Protein AF-A0A9D5VZJ4-F1 (afdb_monomer_lite)

Structure (mmCIF, N/CA/C/O backbone):
data_AF-A0A9D5VZJ4-F1
#
_entry.id   AF-A0A9D5VZJ4-F1
#
loop_
_atom_site.group_PDB
_atom_site.id
_atom_site.type_symbol
_atom_site.label_atom_id
_atom_site.label_alt_id
_atom_site.label_comp_id
_atom_site.label_asym_id
_atom_site.label_entity_id
_atom_site.label_seq_id
_atom_site.pdbx_PDB_ins_code
_atom_site.Cartn_x
_atom_site.Cartn_y
_atom_site.Cartn_z
_atom_site.occupancy
_atom_site.B_iso_or_equiv
_atom_site.auth_seq_id
_atom_site.auth_comp_id
_atom_site.auth_asym_id
_atom_site.auth_atom_id
_atom_site.pdbx_PDB_model_num
ATOM 1 N N . MET A 1 1 ? -9.330 -2.796 -37.456 1.00 48.16 1 MET A N 1
ATOM 2 C CA . MET A 1 1 ? -10.094 -2.824 -36.190 1.00 48.16 1 MET A CA 1
ATOM 3 C C . MET A 1 1 ? -9.423 -3.782 -35.187 1.00 48.16 1 MET A C 1
ATOM 5 O O . MET A 1 1 ? -10.052 -4.701 -34.697 1.00 48.16 1 MET A O 1
ATOM 9 N N . ILE A 1 2 ? -8.113 -3.608 -34.932 1.00 49.28 2 ILE A N 1
ATOM 10 C CA . ILE A 1 2 ? -7.290 -4.455 -34.024 1.00 49.28 2 ILE A CA 1
ATOM 11 C C . ILE A 1 2 ? -6.499 -3.573 -33.025 1.00 49.28 2 ILE A C 1
ATOM 13 O O . ILE A 1 2 ? -5.773 -4.063 -32.174 1.00 49.28 2 ILE A O 1
ATOM 17 N N . LYS A 1 3 ? -6.647 -2.241 -33.085 1.00 40.44 3 LYS A N 1
ATOM 18 C CA . LYS A 1 3 ? -5.922 -1.314 -32.198 1.00 40.44 3 LYS A CA 1
ATOM 19 C C . LYS A 1 3 ? -6.629 -1.068 -30.856 1.00 40.44 3 LYS A C 1
ATOM 21 O O . LYS A 1 3 ? -5.976 -0.628 -29.919 1.00 40.44 3 LYS A O 1
ATOM 26 N N . ASP A 1 4 ? -7.908 -1.429 -30.733 1.00 46.97 4 ASP A N 1
ATOM 27 C CA . ASP A 1 4 ? -8.702 -1.183 -29.517 1.00 46.97 4 ASP A CA 1
ATOM 28 C C . ASP A 1 4 ? -8.776 -2.382 -28.555 1.00 46.97 4 ASP A C 1
A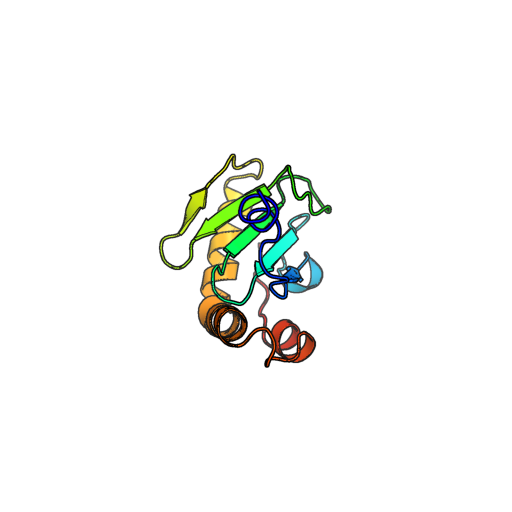TOM 30 O O . ASP A 1 4 ? -9.157 -2.219 -27.399 1.00 46.97 4 ASP A O 1
ATOM 34 N N . LEU A 1 5 ? -8.343 -3.574 -28.982 1.00 41.19 5 LEU A N 1
ATOM 35 C CA . LEU A 1 5 ? -8.309 -4.783 -28.141 1.00 41.19 5 LEU A CA 1
ATOM 36 C C . LEU A 1 5 ? -7.054 -4.885 -27.256 1.00 41.19 5 L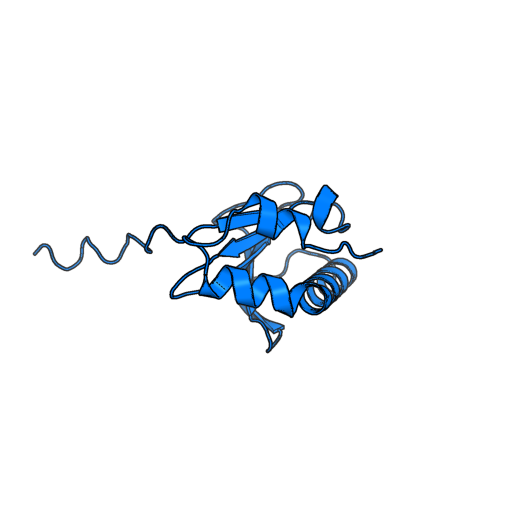EU A C 1
ATOM 38 O O . LEU A 1 5 ? -7.032 -5.671 -26.316 1.00 41.19 5 LEU A O 1
ATOM 42 N N . LEU A 1 6 ? -6.028 -4.067 -27.512 1.00 39.97 6 LEU A N 1
ATOM 43 C CA . LEU A 1 6 ? -4.781 -4.064 -26.735 1.00 39.97 6 LEU A CA 1
ATOM 44 C C . LEU A 1 6 ? -4.779 -3.060 -25.571 1.00 39.97 6 LEU A C 1
ATOM 46 O O . LEU A 1 6 ? -3.848 -3.061 -24.776 1.00 39.97 6 LEU A O 1
ATOM 50 N N . LYS A 1 7 ? -5.830 -2.243 -25.406 1.00 40.47 7 LYS A N 1
ATOM 51 C CA . LYS A 1 7 ? -5.951 -1.297 -24.277 1.00 40.47 7 LYS A CA 1
ATOM 52 C C . LYS A 1 7 ? -6.294 -1.949 -22.929 1.00 40.47 7 LYS A C 1
ATOM 54 O O . LYS A 1 7 ? -6.326 -1.246 -21.927 1.00 40.47 7 LYS A O 1
ATOM 59 N N . GLN A 1 8 ? -6.576 -3.254 -22.894 1.00 40.28 8 GLN A N 1
ATOM 60 C CA . GLN A 1 8 ? -6.994 -3.963 -21.672 1.00 40.28 8 GLN A CA 1
ATOM 61 C C . GLN A 1 8 ? -5.920 -4.865 -21.058 1.00 40.28 8 GLN A C 1
ATOM 63 O O . GLN A 1 8 ? -6.122 -5.391 -19.966 1.00 40.28 8 GLN A O 1
ATOM 68 N N . PHE A 1 9 ? -4.770 -5.018 -21.711 1.00 41.97 9 PHE A N 1
ATOM 69 C CA . PHE A 1 9 ? -3.606 -5.592 -21.058 1.00 41.97 9 PHE A CA 1
ATOM 70 C C . PHE A 1 9 ? -2.824 -4.433 -20.447 1.00 41.97 9 PHE A C 1
ATOM 72 O O . PHE A 1 9 ? -1.948 -3.863 -21.094 1.00 41.97 9 PHE A O 1
ATOM 79 N N . GLU A 1 10 ? -3.162 -4.056 -19.203 1.00 47.62 10 GLU A N 1
ATOM 80 C CA . GLU A 1 10 ? -2.143 -3.414 -18.365 1.00 47.62 10 GLU A CA 1
ATOM 81 C C . GLU A 1 10 ? -0.905 -4.328 -18.449 1.00 47.62 10 GLU A C 1
ATOM 83 O O . GLU A 1 10 ? -1.070 -5.552 -18.335 1.00 47.62 10 GLU A O 1
ATOM 88 N N . PRO A 1 11 ? 0.297 -3.793 -18.733 1.00 47.56 11 PRO A N 1
ATOM 89 C CA . PRO A 1 11 ? 1.504 -4.608 -18.767 1.00 47.56 11 PRO A CA 1
ATOM 90 C C . PRO A 1 11 ? 1.554 -5.464 -17.499 1.00 47.56 11 PRO A C 1
ATOM 92 O O . PRO A 1 11 ? 1.098 -5.018 -16.442 1.00 47.56 11 PRO A O 1
ATOM 95 N N . LEU A 1 12 ? 2.029 -6.711 -17.624 1.00 51.25 12 LEU A N 1
ATOM 96 C CA . LEU A 1 12 ? 2.269 -7.632 -16.506 1.00 51.25 12 LEU A CA 1
ATOM 97 C C . LEU A 1 12 ? 3.330 -7.012 -15.586 1.00 51.25 12 LEU A C 1
ATOM 99 O O . LEU A 1 12 ? 4.496 -7.380 -15.603 1.00 51.25 12 LEU A O 1
ATOM 103 N N . ASN A 1 13 ? 2.911 -6.011 -14.828 1.00 61.06 13 ASN A N 1
ATOM 104 C CA . ASN A 1 13 ? 3.697 -5.316 -13.842 1.00 61.06 13 ASN A CA 1
ATOM 105 C C . ASN A 1 13 ? 3.853 -6.273 -12.672 1.00 61.06 13 ASN A C 1
ATOM 107 O O . ASN A 1 13 ? 2.858 -6.772 -12.131 1.00 61.06 13 ASN A O 1
ATOM 111 N N . GLU A 1 14 ? 5.095 -6.541 -12.289 1.00 72.81 14 GLU A N 1
ATOM 112 C CA . GLU A 1 14 ? 5.361 -7.366 -11.124 1.00 72.81 14 GLU A CA 1
ATOM 113 C C . GLU A 1 14 ? 4.702 -6.759 -9.888 1.00 72.81 14 GLU A C 1
ATOM 115 O O . GLU A 1 14 ? 4.760 -5.550 -9.634 1.00 72.81 14 GLU A O 1
ATOM 120 N N . MET A 1 15 ? 4.031 -7.614 -9.121 1.00 83.94 15 MET A N 1
ATOM 121 C CA . MET A 1 15 ? 3.219 -7.205 -7.987 1.00 83.94 15 MET A CA 1
ATOM 122 C C . MET A 1 15 ? 3.583 -8.030 -6.762 1.00 83.94 15 MET A C 1
ATOM 124 O O . MET A 1 15 ? 3.336 -9.234 -6.714 1.00 83.94 15 MET A O 1
ATOM 128 N N . ALA A 1 16 ? 4.081 -7.357 -5.731 1.00 88.75 16 ALA A N 1
ATOM 129 C CA . ALA A 1 16 ? 4.322 -7.970 -4.437 1.00 88.75 16 ALA A CA 1
ATOM 130 C C . ALA A 1 16 ? 3.069 -7.841 -3.566 1.00 88.75 16 ALA A C 1
ATOM 132 O O . ALA A 1 16 ? 2.579 -6.733 -3.347 1.00 88.75 16 ALA A O 1
ATOM 133 N N . THR A 1 17 ? 2.544 -8.968 -3.073 1.00 90.69 17 THR A N 1
ATOM 134 C CA . THR A 1 17 ? 1.418 -9.007 -2.123 1.00 90.69 17 THR A CA 1
ATOM 135 C C . THR A 1 17 ? 1.940 -9.231 -0.710 1.00 90.69 17 THR A C 1
ATOM 137 O O . THR A 1 17 ? 2.501 -10.280 -0.404 1.00 90.69 17 THR A O 1
ATOM 140 N N . ILE A 1 18 ? 1.713 -8.261 0.169 1.00 92.38 18 ILE A N 1
ATOM 141 C CA . ILE A 1 18 ? 2.331 -8.174 1.490 1.00 92.38 18 ILE A CA 1
ATOM 142 C C . ILE A 1 18 ? 1.226 -8.245 2.546 1.00 92.38 18 ILE A C 1
ATOM 144 O O . ILE A 1 18 ? 0.250 -7.498 2.495 1.00 92.38 18 ILE A O 1
ATOM 148 N N . GLY A 1 19 ? 1.352 -9.180 3.487 1.00 91.69 19 GLY A N 1
ATOM 149 C CA . GLY A 1 19 ? 0.373 -9.394 4.558 1.00 91.69 19 GLY A CA 1
ATOM 150 C C . GLY A 1 19 ? 0.914 -9.072 5.949 1.00 91.69 19 GLY A C 1
ATOM 151 O O . GLY A 1 19 ? 2.077 -8.702 6.109 1.00 91.69 19 GLY A O 1
ATOM 152 N N . GLU A 1 20 ? 0.077 -9.306 6.962 1.00 92.12 20 GLU A N 1
ATOM 153 C CA . GLU A 1 20 ? 0.341 -9.028 8.383 1.00 92.12 20 GLU A CA 1
ATOM 154 C C . GLU A 1 20 ? 1.722 -9.489 8.867 1.00 92.12 20 GLU A C 1
ATOM 156 O O . GLU A 1 20 ? 2.401 -8.754 9.581 1.00 92.12 20 GLU A O 1
ATOM 161 N N . LYS A 1 21 ? 2.188 -10.674 8.443 1.00 91.50 21 LYS A N 1
ATOM 162 C CA . LYS A 1 21 ? 3.500 -11.198 8.857 1.00 91.50 21 LYS A CA 1
ATOM 163 C C . LYS A 1 21 ? 4.643 -10.241 8.515 1.00 91.50 21 LYS A C 1
ATOM 165 O O . LYS A 1 21 ? 5.629 -10.247 9.240 1.00 91.50 21 LYS A O 1
ATOM 170 N N . ILE A 1 22 ? 4.535 -9.448 7.453 1.00 93.88 22 ILE A N 1
ATOM 171 C CA . ILE A 1 22 ? 5.564 -8.493 7.017 1.00 93.88 22 ILE A CA 1
ATOM 172 C C . ILE A 1 22 ? 5.171 -7.059 7.381 1.00 93.88 22 ILE A C 1
ATOM 174 O O . ILE A 1 22 ? 6.026 -6.277 7.776 1.00 93.88 22 ILE A O 1
ATOM 178 N N . THR A 1 23 ? 3.890 -6.693 7.311 1.00 93.88 23 THR A N 1
ATOM 179 C CA . THR A 1 23 ? 3.474 -5.317 7.624 1.00 93.88 23 THR A CA 1
ATOM 180 C C . THR A 1 23 ? 3.422 -5.036 9.126 1.00 93.88 23 THR A C 1
ATOM 182 O O . THR A 1 23 ? 3.722 -3.924 9.556 1.00 93.88 23 THR A O 1
ATOM 185 N N . GLY A 1 24 ? 3.054 -6.035 9.933 1.00 93.56 24 GLY A N 1
ATOM 186 C CA . GLY A 1 24 ? 2.651 -5.864 11.331 1.00 93.56 24 GLY A CA 1
ATOM 187 C C . GLY A 1 24 ? 1.227 -5.319 11.505 1.00 93.56 24 GLY A C 1
ATOM 188 O O . GLY A 1 24 ? 0.806 -5.069 12.629 1.00 93.56 24 GLY A O 1
ATOM 189 N N . ILE A 1 25 ? 0.469 -5.137 10.415 1.00 93.12 25 ILE A N 1
ATOM 190 C CA . ILE A 1 25 ? -0.888 -4.574 10.438 1.00 93.12 25 ILE A CA 1
ATOM 191 C C . ILE A 1 25 ? -1.897 -5.710 10.287 1.00 93.12 25 ILE A C 1
ATOM 193 O O . ILE A 1 25 ? -1.959 -6.361 9.240 1.00 93.12 25 ILE A O 1
ATOM 197 N N . LYS A 1 26 ? -2.694 -5.941 11.333 1.00 91.00 26 LYS A N 1
ATOM 198 C CA . LYS A 1 26 ? -3.653 -7.048 11.366 1.00 91.00 26 LYS A CA 1
ATOM 199 C C . LYS A 1 26 ? -4.684 -6.952 10.257 1.00 91.00 26 LYS A C 1
ATOM 201 O O . LYS A 1 26 ? -5.249 -5.889 10.027 1.00 91.00 26 LYS A O 1
ATOM 206 N N . ASN A 1 27 ? -4.952 -8.084 9.613 1.00 88.81 27 ASN A N 1
ATOM 207 C CA . ASN A 1 27 ? -5.977 -8.245 8.580 1.00 88.81 27 ASN A CA 1
ATOM 208 C C . ASN A 1 27 ? -5.844 -7.354 7.324 1.00 88.81 27 ASN A C 1
ATOM 210 O O . ASN A 1 27 ? -6.729 -7.396 6.467 1.00 88.81 27 ASN A O 1
ATOM 214 N N . ILE A 1 28 ? -4.754 -6.598 7.162 1.00 90.62 28 ILE A N 1
ATOM 215 C CA . ILE A 1 28 ? -4.517 -5.739 5.995 1.00 90.62 28 ILE A CA 1
ATOM 216 C C . ILE A 1 28 ? -3.569 -6.427 5.007 1.00 90.62 28 ILE A C 1
ATOM 218 O O . ILE A 1 28 ? -2.517 -6.950 5.382 1.00 90.62 28 ILE A O 1
ATOM 222 N N . LYS A 1 29 ? -3.935 -6.389 3.720 1.00 92.38 29 LYS A N 1
ATOM 223 C CA . LYS A 1 29 ? -3.053 -6.747 2.601 1.00 92.38 29 LYS A CA 1
ATOM 224 C C . LYS A 1 29 ? -2.691 -5.504 1.798 1.00 92.38 29 LYS A C 1
ATOM 226 O O . LYS A 1 29 ? -3.575 -4.714 1.464 1.00 92.38 29 LYS A O 1
ATOM 231 N N . ILE A 1 30 ? -1.409 -5.373 1.472 1.00 93.19 30 ILE A N 1
ATOM 232 C CA . ILE A 1 30 ? -0.848 -4.286 0.670 1.00 93.19 30 ILE A CA 1
ATOM 233 C C . ILE A 1 30 ? -0.220 -4.892 -0.581 1.00 93.19 30 ILE A C 1
ATOM 235 O O . ILE A 1 30 ? 0.629 -5.775 -0.477 1.00 93.19 30 ILE A O 1
ATOM 239 N N . ASN A 1 31 ? -0.613 -4.399 -1.750 1.00 91.88 31 ASN A N 1
ATOM 240 C CA . ASN A 1 31 ? -0.014 -4.767 -3.023 1.00 91.88 31 ASN A CA 1
ATOM 241 C C . ASN A 1 31 ? 0.793 -3.604 -3.575 1.00 91.88 31 ASN A C 1
ATOM 243 O O . ASN A 1 31 ? 0.284 -2.488 -3.663 1.00 91.88 31 ASN A O 1
ATOM 247 N N . ILE A 1 32 ? 2.024 -3.881 -3.985 1.00 90.81 32 ILE A N 1
ATOM 248 C CA . ILE A 1 32 ? 2.921 -2.885 -4.567 1.00 90.81 32 ILE A CA 1
ATOM 249 C C . ILE A 1 32 ? 3.239 -3.327 -5.986 1.00 90.81 32 ILE A C 1
ATOM 251 O O . ILE A 1 32 ? 3.747 -4.429 -6.181 1.00 90.81 32 ILE A O 1
ATOM 255 N N . THR A 1 33 ? 2.891 -2.494 -6.966 1.00 88.62 33 THR A N 1
ATOM 256 C CA . THR A 1 33 ? 3.207 -2.742 -8.379 1.00 88.62 33 THR A CA 1
ATOM 257 C C . THR A 1 33 ? 4.479 -2.013 -8.776 1.00 88.62 33 THR A C 1
ATOM 259 O O . THR A 1 33 ? 4.674 -0.864 -8.379 1.00 88.62 33 THR A O 1
ATOM 262 N N . ALA A 1 34 ? 5.312 -2.667 -9.577 1.00 85.94 34 ALA A N 1
ATOM 263 C CA . ALA A 1 34 ? 6.475 -2.064 -10.214 1.00 85.94 34 ALA A CA 1
ATOM 264 C C . ALA A 1 34 ? 6.216 -1.701 -11.683 1.00 85.94 34 ALA A C 1
ATOM 266 O O . ALA A 1 34 ? 5.228 -2.145 -12.265 1.00 85.94 34 ALA A O 1
ATOM 267 N N . GLY A 1 35 ? 7.096 -0.890 -12.272 1.00 82.56 35 GLY A N 1
ATOM 268 C CA . GLY A 1 35 ? 7.032 -0.488 -13.680 1.00 82.56 35 GLY A CA 1
ATOM 269 C C . GLY A 1 35 ? 6.423 0.899 -13.892 1.00 82.56 35 GLY A C 1
ATOM 270 O O . GLY A 1 35 ? 6.468 1.752 -13.009 1.00 82.56 35 GLY A O 1
ATOM 271 N N . ASP A 1 36 ? 5.845 1.121 -15.074 1.00 71.00 36 ASP A N 1
ATOM 272 C CA . ASP A 1 36 ? 5.460 2.457 -15.568 1.00 71.00 36 ASP A CA 1
ATOM 273 C C . ASP A 1 36 ? 4.327 3.126 -14.775 1.00 71.00 36 ASP A C 1
ATOM 275 O O . ASP A 1 36 ? 4.173 4.351 -14.776 1.00 71.00 36 ASP A O 1
ATOM 279 N N . HIS A 1 37 ? 3.526 2.326 -14.071 1.00 75.56 37 HIS A N 1
ATOM 280 C CA . HIS A 1 37 ? 2.394 2.792 -13.274 1.00 75.56 37 HIS A CA 1
ATOM 281 C C . HIS A 1 37 ? 2.453 2.191 -11.865 1.00 75.56 37 HIS A C 1
ATOM 283 O O . HIS A 1 37 ? 1.653 1.310 -11.520 1.00 75.56 37 HIS A O 1
ATOM 289 N N . PRO A 1 38 ? 3.420 2.635 -11.044 1.00 81.25 38 PRO A N 1
ATOM 290 C CA . PRO A 1 38 ? 3.600 2.101 -9.710 1.00 81.25 38 PRO A CA 1
ATOM 291 C C . PRO A 1 38 ? 2.445 2.550 -8.812 1.00 81.25 38 PRO A C 1
ATOM 293 O O . PRO A 1 38 ? 2.084 3.724 -8.758 1.00 81.25 38 PRO A O 1
ATOM 296 N N . ARG A 1 39 ? 1.839 1.597 -8.108 1.00 86.94 39 ARG A N 1
ATOM 297 C CA . ARG A 1 39 ? 0.661 1.801 -7.258 1.00 86.94 39 ARG A CA 1
ATOM 298 C C . ARG A 1 39 ? 0.844 1.034 -5.955 1.00 86.94 39 ARG A C 1
ATOM 300 O O . ARG A 1 39 ? 1.416 -0.057 -5.948 1.00 86.94 39 ARG A O 1
ATOM 307 N N . ILE A 1 40 ? 0.320 1.590 -4.865 1.00 91.94 40 ILE A N 1
ATOM 308 C CA . ILE A 1 40 ? 0.179 0.895 -3.583 1.00 91.94 40 ILE A CA 1
ATOM 309 C C . ILE A 1 40 ? -1.317 0.679 -3.365 1.00 91.94 40 ILE A C 1
AT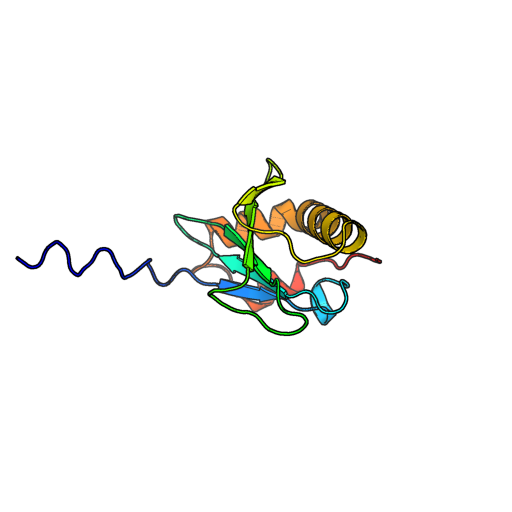OM 311 O O . ILE A 1 40 ? -2.062 1.633 -3.153 1.00 91.94 40 ILE A O 1
ATOM 315 N N . LYS A 1 41 ? -1.771 -0.571 -3.477 1.00 92.56 41 LYS A N 1
ATOM 316 C CA . LYS A 1 41 ? -3.178 -0.968 -3.327 1.00 92.56 41 LYS A CA 1
ATOM 317 C C . LYS A 1 41 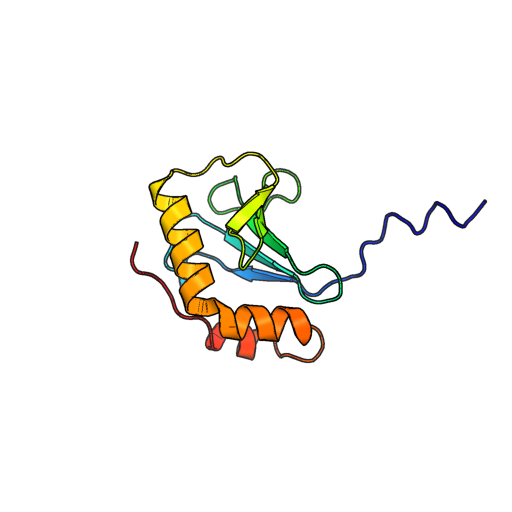? -3.400 -1.605 -1.965 1.00 92.56 41 LYS A C 1
ATOM 319 O O . LYS A 1 41 ? -2.668 -2.513 -1.583 1.00 92.56 41 LYS A O 1
ATOM 324 N N . ILE A 1 42 ? -4.424 -1.155 -1.257 1.00 92.00 42 ILE A N 1
ATOM 325 C CA . ILE A 1 42 ? -4.770 -1.616 0.083 1.00 92.00 42 ILE A CA 1
ATOM 326 C C . ILE A 1 42 ? -6.110 -2.326 -0.024 1.00 92.00 42 ILE A C 1
ATOM 328 O O . ILE A 1 42 ? -7.070 -1.773 -0.566 1.00 92.00 42 ILE A O 1
ATOM 332 N N . SER A 1 43 ? -6.179 -3.565 0.459 1.00 88.12 43 SER A N 1
ATOM 333 C CA . SER A 1 43 ? -7.436 -4.304 0.402 1.00 88.12 43 SER A CA 1
ATOM 334 C C . SER A 1 43 ? -8.477 -3.729 1.358 1.00 88.12 43 SER A C 1
ATOM 336 O O . SER A 1 43 ? -8.188 -3.478 2.527 1.00 88.12 43 SER A O 1
ATOM 338 N N . ASN A 1 44 ? -9.706 -3.606 0.860 1.00 78.75 44 ASN A N 1
ATOM 339 C CA . ASN A 1 44 ? -10.885 -3.286 1.658 1.00 78.75 44 ASN A CA 1
ATOM 340 C C . ASN A 1 44 ? -11.532 -4.526 2.292 1.00 78.75 44 ASN A C 1
ATOM 342 O O . ASN A 1 44 ? -12.429 -4.390 3.121 1.00 78.75 44 ASN A O 1
ATOM 346 N N . ILE A 1 45 ? -11.117 -5.730 1.886 1.00 79.50 45 ILE A N 1
ATOM 347 C CA . ILE A 1 45 ? -11.582 -6.991 2.464 1.00 79.50 45 ILE A CA 1
ATOM 348 C C . ILE A 1 45 ? -10.484 -7.538 3.367 1.00 79.50 45 ILE A C 1
ATOM 350 O O . ILE A 1 45 ? -9.358 -7.793 2.934 1.00 79.50 45 ILE A O 1
ATOM 354 N N . TYR A 1 46 ? -10.832 -7.761 4.629 1.00 75.19 46 TYR A N 1
ATOM 355 C CA . TYR A 1 46 ? -9.914 -8.317 5.610 1.00 75.19 46 TYR A CA 1
ATOM 356 C C . TYR A 1 46 ? -9.344 -9.674 5.160 1.00 75.19 46 TYR A C 1
ATOM 358 O O . TYR A 1 46 ? -10.062 -10.541 4.659 1.00 75.19 46 TYR A O 1
ATOM 366 N N . ASN A 1 47 ? -8.029 -9.850 5.325 1.00 71.88 47 ASN A N 1
ATOM 367 C CA . ASN A 1 47 ? -7.251 -11.049 4.966 1.00 71.88 47 ASN A CA 1
ATOM 368 C C . ASN A 1 47 ? -7.241 -11.468 3.485 1.00 71.88 47 ASN A C 1
ATOM 370 O O . ASN A 1 47 ? -6.526 -12.408 3.127 1.00 71.88 47 ASN A O 1
ATOM 374 N N . THR A 1 48 ? -7.941 -10.760 2.600 1.00 73.50 48 THR A N 1
ATOM 375 C CA . THR A 1 48 ? -8.099 -11.160 1.195 1.00 73.50 48 THR A CA 1
ATOM 376 C C . THR A 1 48 ? -7.785 -9.990 0.290 1.00 73.50 48 THR A C 1
ATOM 378 O O . THR A 1 48 ? -8.319 -8.914 0.499 1.00 73.50 48 THR A O 1
ATOM 381 N N . PHE A 1 49 ? -6.954 -10.171 -0.738 1.00 70.69 49 PHE A N 1
ATOM 382 C CA . PHE A 1 49 ? -6.839 -9.156 -1.786 1.00 70.69 49 PHE A CA 1
ATOM 383 C C . PHE A 1 49 ? -7.971 -9.339 -2.798 1.00 70.69 49 PHE A C 1
ATOM 385 O O . PHE A 1 49 ? -8.115 -10.416 -3.374 1.00 70.69 49 PHE A O 1
ATOM 392 N N . SER A 1 50 ? -8.742 -8.281 -3.038 1.00 72.19 50 SER A N 1
ATOM 393 C CA . SER A 1 50 ? -9.755 -8.235 -4.089 1.00 72.19 50 SER A CA 1
ATOM 394 C C . SER A 1 50 ? -9.353 -7.199 -5.130 1.00 72.19 50 SER A C 1
ATOM 396 O O . SER A 1 50 ? -9.078 -6.047 -4.796 1.00 72.19 50 SER A O 1
ATOM 398 N N . LYS A 1 51 ? -9.338 -7.592 -6.411 1.00 67.56 51 LYS A N 1
ATOM 399 C CA . LYS A 1 51 ? -9.075 -6.658 -7.521 1.00 67.56 51 LYS A CA 1
ATOM 400 C C . LYS A 1 51 ? -10.149 -5.568 -7.629 1.00 67.56 51 LYS A C 1
ATOM 402 O O . LYS A 1 51 ? -9.843 -4.496 -8.138 1.00 67.56 51 LYS A O 1
ATOM 407 N N . ILE A 1 52 ? -11.358 -5.847 -7.140 1.00 73.62 52 ILE A N 1
ATOM 408 C CA . ILE A 1 52 ? -12.530 -4.964 -7.212 1.00 73.62 52 ILE A CA 1
ATOM 409 C C . ILE A 1 52 ? -12.791 -4.201 -5.903 1.00 73.62 52 ILE A C 1
ATOM 411 O O . ILE A 1 52 ? -13.399 -3.139 -5.936 1.00 73.62 52 ILE A O 1
ATOM 415 N N . ASP A 1 53 ? -12.282 -4.693 -4.769 1.00 75.75 53 ASP A N 1
ATOM 416 C CA . ASP A 1 53 ? -12.460 -4.075 -3.450 1.00 75.75 53 ASP A CA 1
ATOM 417 C C . ASP A 1 53 ? -11.108 -3.696 -2.839 1.00 75.75 53 ASP A C 1
ATOM 419 O O . ASP A 1 53 ? -10.604 -4.330 -1.908 1.00 75.75 53 ASP A O 1
ATOM 423 N N . ASN A 1 54 ? -10.516 -2.632 -3.370 1.00 86.75 54 ASN A N 1
ATOM 424 C CA . ASN A 1 54 ? -9.328 -1.984 -2.822 1.00 86.75 54 ASN A CA 1
ATOM 425 C C . ASN A 1 54 ? -9.437 -0.462 -2.972 1.00 86.75 54 ASN A C 1
ATOM 427 O O . ASN A 1 54 ? -10.301 0.039 -3.692 1.00 86.75 54 ASN A O 1
ATOM 431 N N . PHE A 1 55 ? -8.560 0.254 -2.280 1.00 90.75 55 PHE A N 1
ATOM 432 C CA . PHE A 1 55 ? -8.250 1.651 -2.571 1.00 90.75 55 PHE A CA 1
ATOM 433 C C . PHE A 1 55 ? -6.749 1.788 -2.819 1.00 90.75 55 PHE A C 1
ATOM 435 O O . PHE A 1 55 ? -5.955 0.923 -2.435 1.00 90.75 55 PHE A O 1
ATOM 442 N N . GLN A 1 56 ? -6.358 2.856 -3.497 1.00 91.88 56 GLN A N 1
ATOM 443 C CA . GLN A 1 56 ? -4.968 3.170 -3.793 1.00 91.88 56 GLN A CA 1
ATOM 444 C C . GLN A 1 56 ? -4.499 4.305 -2.899 1.00 91.88 56 GLN A C 1
ATOM 446 O O . GLN A 1 56 ? -5.239 5.256 -2.676 1.00 91.88 56 GLN A O 1
ATOM 451 N N . ILE A 1 57 ? -3.263 4.205 -2.419 1.00 92.31 57 ILE A N 1
ATOM 452 C CA . ILE A 1 57 ? -2.550 5.315 -1.791 1.00 92.31 57 ILE A CA 1
ATOM 453 C C . ILE A 1 57 ? -1.385 5.678 -2.706 1.00 92.31 57 ILE A C 1
ATOM 455 O O . ILE A 1 57 ? -0.545 4.832 -3.026 1.00 92.31 57 ILE A O 1
ATOM 459 N N . GLN A 1 58 ? -1.320 6.938 -3.120 1.00 86.75 58 GLN A N 1
ATOM 460 C CA . GLN A 1 58 ? -0.163 7.462 -3.834 1.00 86.75 58 GLN A CA 1
ATOM 461 C C . GLN A 1 58 ? 0.932 7.850 -2.842 1.00 86.75 58 GLN A C 1
ATOM 463 O O . GLN A 1 58 ? 0.667 8.450 -1.811 1.00 86.75 58 GLN A O 1
ATOM 468 N N . TYR A 1 59 ? 2.189 7.546 -3.147 1.00 82.12 59 TYR A N 1
ATOM 469 C CA . TYR A 1 59 ? 3.331 8.000 -2.353 1.00 82.12 59 TYR A CA 1
ATOM 470 C C . TYR A 1 59 ? 4.218 8.895 -3.234 1.00 82.12 59 TYR A C 1
ATOM 472 O O . TYR A 1 59 ? 4.535 8.487 -4.351 1.00 82.12 59 TYR A O 1
ATOM 480 N N . PRO A 1 60 ? 4.646 10.093 -2.781 1.00 82.50 60 PRO A N 1
ATOM 481 C CA . PRO A 1 60 ? 4.654 10.587 -1.398 1.00 82.50 60 PRO A CA 1
ATOM 482 C C . PRO A 1 60 ? 3.464 11.457 -0.962 1.00 82.50 60 PRO A C 1
ATOM 484 O O . PRO A 1 60 ? 3.487 11.952 0.160 1.00 82.50 60 PRO A O 1
ATOM 487 N N . THR A 1 61 ? 2.459 11.680 -1.812 1.00 86.25 61 THR A N 1
ATOM 488 C CA . THR A 1 61 ? 1.349 12.612 -1.525 1.00 86.25 61 THR A CA 1
ATOM 489 C C . THR A 1 61 ? 0.321 12.067 -0.532 1.00 86.25 61 THR A C 1
ATOM 491 O O . THR A 1 61 ? -0.400 12.846 0.080 1.00 86.25 61 THR A O 1
ATOM 494 N N . TYR A 1 62 ? 0.265 10.744 -0.356 1.00 86.50 62 TYR A N 1
ATOM 495 C CA . TYR A 1 62 ? -0.761 10.015 0.398 1.00 86.50 62 TYR A CA 1
ATOM 496 C C . TYR A 1 62 ? -2.192 10.275 -0.088 1.00 86.50 62 TYR A C 1
ATOM 498 O O . TYR A 1 62 ? -3.156 10.040 0.636 1.00 86.50 62 TYR A O 1
ATOM 506 N N . GLU A 1 63 ? -2.345 10.716 -1.339 1.00 89.31 63 GLU A N 1
ATOM 507 C CA . GLU A 1 63 ? -3.654 10.858 -1.966 1.00 89.31 63 GLU A CA 1
ATOM 508 C C . GLU A 1 63 ? -4.313 9.490 -2.121 1.00 89.31 63 GL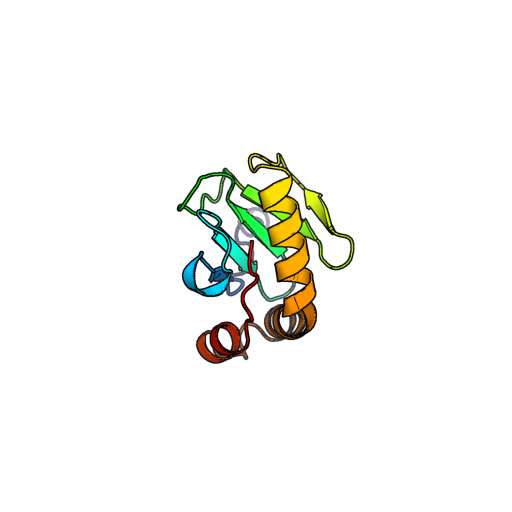U A C 1
ATOM 510 O O . GLU A 1 63 ? -3.684 8.521 -2.564 1.00 89.31 63 GLU A O 1
ATOM 515 N N . ILE A 1 64 ? -5.588 9.430 -1.742 1.00 91.00 64 ILE A N 1
ATOM 516 C CA . ILE A 1 64 ? -6.383 8.212 -1.777 1.00 91.00 64 ILE A CA 1
ATOM 517 C C . ILE A 1 64 ? -7.288 8.229 -3.002 1.00 91.00 64 ILE A C 1
ATOM 519 O O . ILE A 1 64 ? -8.080 9.152 -3.180 1.00 91.00 64 ILE A O 1
ATOM 523 N N . ASP A 1 65 ? -7.206 7.169 -3.800 1.00 90.31 65 ASP A N 1
ATOM 524 C CA . ASP A 1 65 ? -8.148 6.887 -4.881 1.00 90.31 65 ASP A CA 1
ATOM 525 C C . ASP A 1 65 ? -8.986 5.647 -4.534 1.00 90.31 65 ASP A C 1
ATOM 527 O O . ASP A 1 65 ? -8.456 4.567 -4.255 1.00 90.31 65 ASP A O 1
ATOM 531 N N . GLY A 1 66 ? -10.309 5.809 -4.525 1.00 87.38 66 GLY A N 1
ATOM 532 C CA . GLY A 1 66 ? -11.276 4.786 -4.129 1.00 87.38 66 GLY A CA 1
ATOM 533 C C . GLY A 1 66 ? -11.868 4.973 -2.727 1.00 87.38 66 GLY A C 1
ATOM 534 O O . GLY A 1 66 ? -11.630 5.956 -2.029 1.00 87.38 66 GLY A O 1
ATOM 535 N N . VAL A 1 67 ? -12.699 4.011 -2.318 1.00 86.00 67 VAL A N 1
ATOM 536 C CA . VAL A 1 67 ? -13.412 4.047 -1.031 1.00 86.00 67 VAL A CA 1
ATOM 537 C C . VAL A 1 67 ? -12.573 3.368 0.046 1.00 86.00 67 VAL A C 1
ATOM 539 O O . VAL A 1 67 ? -12.291 2.174 -0.058 1.00 86.00 67 VAL A O 1
ATOM 542 N N . VAL A 1 68 ? -12.231 4.101 1.105 1.00 87.75 68 VAL A N 1
ATOM 543 C CA . VAL A 1 68 ? -11.540 3.561 2.285 1.00 87.75 68 VAL A CA 1
ATOM 544 C C . VAL A 1 68 ? -12.542 2.812 3.159 1.00 87.75 68 VAL A C 1
ATOM 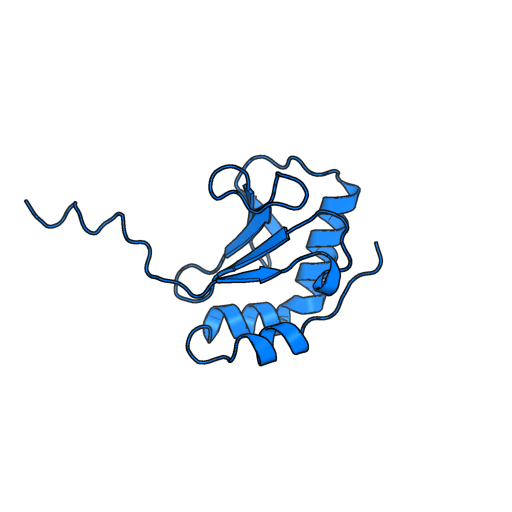546 O O . VAL A 1 68 ? -13.438 3.426 3.735 1.00 87.75 68 VAL A O 1
ATOM 549 N N . LYS A 1 69 ? -12.396 1.487 3.274 1.00 86.06 69 LYS A N 1
ATOM 550 C CA . LYS A 1 69 ? -13.250 0.644 4.137 1.00 86.06 69 LYS A CA 1
ATOM 551 C C . LYS A 1 69 ? -12.507 0.051 5.341 1.00 86.06 69 LYS A C 1
ATOM 553 O O . LYS A 1 69 ? -12.968 -0.919 5.931 1.00 86.06 69 LYS A O 1
ATOM 558 N N . ILE A 1 70 ? -11.370 0.639 5.707 1.00 89.31 70 ILE A N 1
ATOM 559 C CA . ILE A 1 70 ? -10.611 0.307 6.919 1.00 89.31 70 ILE A CA 1
ATOM 560 C C . ILE A 1 70 ? -10.779 1.420 7.957 1.00 89.31 70 ILE A C 1
ATOM 562 O O . ILE A 1 70 ? -11.128 2.554 7.624 1.00 89.31 70 ILE A O 1
ATOM 566 N N . SER A 1 71 ? -10.531 1.117 9.226 1.00 91.56 71 SER A N 1
ATOM 567 C CA . SER A 1 71 ? -10.582 2.115 10.293 1.00 91.56 71 SER A CA 1
ATOM 568 C C . SER A 1 71 ? -9.493 3.180 10.125 1.00 91.56 71 SER A C 1
ATOM 570 O O . SER A 1 71 ? -8.410 2.931 9.596 1.00 91.56 71 SER A O 1
ATOM 572 N N . ASN A 1 72 ? -9.731 4.372 10.678 1.00 92.50 72 ASN A N 1
ATOM 573 C CA . ASN A 1 72 ? -8.732 5.446 10.688 1.00 92.50 72 ASN A CA 1
ATOM 574 C C . ASN A 1 72 ? -7.427 5.036 11.406 1.00 92.50 72 ASN A C 1
ATOM 576 O O . ASN A 1 72 ? -6.345 5.505 11.063 1.00 92.50 72 ASN A O 1
ATOM 580 N N . LYS A 1 73 ? -7.510 4.144 12.406 1.00 93.31 73 LYS A N 1
ATOM 581 C CA . LYS A 1 73 ? -6.322 3.594 13.076 1.00 93.31 73 LYS A CA 1
ATOM 582 C C . LYS A 1 73 ? -5.499 2.742 12.103 1.00 93.31 73 LYS A C 1
ATOM 584 O O . LYS A 1 73 ? -4.284 2.907 12.036 1.00 93.31 73 LYS A O 1
ATOM 589 N N . GLU A 1 74 ? -6.151 1.855 11.355 1.00 93.81 74 GLU A N 1
ATOM 590 C CA . GLU A 1 74 ? -5.495 1.011 10.349 1.00 93.81 74 GLU A CA 1
ATOM 591 C C . GLU A 1 74 ? -4.892 1.857 9.223 1.00 93.81 74 GLU A C 1
ATOM 593 O O . GLU A 1 74 ? -3.747 1.620 8.850 1.00 93.81 74 GLU A O 1
ATOM 598 N N . LEU A 1 75 ? -5.598 2.891 8.749 1.00 93.69 75 LEU A N 1
ATOM 599 C CA . LEU A 1 75 ? -5.085 3.804 7.723 1.00 93.69 75 LEU A CA 1
ATOM 600 C C . LEU A 1 75 ? -3.786 4.493 8.162 1.00 93.69 75 LEU A C 1
ATOM 602 O O . LEU A 1 75 ? -2.784 4.409 7.457 1.00 93.69 75 LEU A O 1
ATOM 606 N N . LYS A 1 76 ? -3.753 5.071 9.370 1.00 94.56 76 LYS A N 1
ATOM 607 C CA . LYS A 1 76 ? -2.529 5.679 9.930 1.00 94.56 76 LYS A CA 1
ATOM 608 C C . LYS A 1 76 ? -1.373 4.686 10.033 1.00 94.56 76 LYS A C 1
ATOM 610 O O . LYS A 1 76 ? -0.209 5.046 9.866 1.00 94.56 76 LYS A O 1
ATOM 615 N N . CYS A 1 77 ? -1.680 3.426 10.322 1.00 95.88 77 CYS A N 1
ATOM 616 C CA . CYS A 1 77 ? -0.689 2.360 10.358 1.00 95.88 77 CYS A CA 1
ATOM 617 C C . CYS A 1 77 ? -0.150 2.010 8.973 1.00 95.88 77 CYS A C 1
ATOM 619 O O . CYS A 1 77 ? 1.057 1.816 8.832 1.00 95.88 77 CYS A O 1
ATOM 621 N N . VAL A 1 78 ? -1.012 1.991 7.955 1.00 95.31 78 VAL A N 1
ATOM 622 C CA . VAL A 1 78 ? -0.603 1.826 6.558 1.00 95.31 78 VAL A CA 1
ATOM 623 C C . VAL A 1 78 ? 0.298 2.981 6.123 1.00 95.31 78 VAL A C 1
ATOM 625 O O . VAL A 1 78 ? 1.390 2.728 5.624 1.00 95.31 78 VAL A O 1
ATOM 628 N N . GLU A 1 79 ? -0.092 4.233 6.368 1.00 95.06 79 GLU A N 1
ATOM 629 C CA . GLU A 1 79 ? 0.717 5.416 6.033 1.00 95.06 79 GLU A CA 1
ATOM 630 C C . GLU A 1 79 ? 2.088 5.374 6.719 1.00 95.06 79 GLU A C 1
ATOM 632 O O . GLU A 1 79 ? 3.122 5.565 6.076 1.00 95.06 79 GLU A O 1
ATOM 637 N N . LYS A 1 80 ? 2.117 5.035 8.016 1.00 95.88 80 LYS A N 1
ATOM 638 C CA . LYS A 1 80 ? 3.361 4.856 8.775 1.00 95.88 80 LYS A CA 1
ATOM 639 C C . LYS A 1 80 ? 4.241 3.760 8.172 1.00 95.88 80 LYS A C 1
ATOM 641 O O . LYS A 1 80 ? 5.451 3.950 8.059 1.00 95.88 80 LYS A O 1
ATOM 646 N N . TRP A 1 81 ? 3.653 2.628 7.788 1.00 96.94 81 TRP A N 1
ATOM 647 C CA . TRP A 1 81 ? 4.382 1.516 7.180 1.00 96.94 81 TRP A CA 1
ATOM 648 C C . TRP A 1 81 ? 4.943 1.882 5.799 1.00 96.94 81 TRP A C 1
ATOM 650 O O . TRP A 1 81 ? 6.110 1.596 5.527 1.00 96.94 81 TRP A O 1
ATOM 660 N N . ILE A 1 82 ? 4.164 2.573 4.960 1.00 96.00 82 ILE A N 1
ATOM 661 C CA . ILE A 1 82 ? 4.619 3.091 3.660 1.00 96.00 82 ILE A CA 1
ATOM 662 C C . ILE A 1 82 ? 5.772 4.079 3.864 1.00 96.00 82 ILE A C 1
ATOM 664 O O . ILE A 1 82 ? 6.797 3.971 3.195 1.00 96.00 82 ILE A O 1
ATOM 668 N N . SER A 1 83 ? 5.647 5.008 4.817 1.00 95.44 83 SER A N 1
ATOM 669 C CA . SER A 1 83 ? 6.698 5.984 5.118 1.00 95.44 83 SER A CA 1
ATOM 670 C C . SER A 1 83 ? 8.001 5.306 5.543 1.00 95.44 83 SER A C 1
ATOM 672 O O . SER A 1 83 ? 9.070 5.658 5.038 1.00 95.44 83 SER A O 1
ATOM 674 N N . LEU A 1 84 ? 7.910 4.325 6.448 1.00 96.75 84 LEU A N 1
ATOM 675 C CA . LEU A 1 84 ? 9.048 3.560 6.960 1.00 96.75 84 LEU A CA 1
ATOM 676 C C . LEU A 1 84 ? 9.792 2.824 5.838 1.00 96.75 84 LEU A C 1
ATOM 678 O O . LEU A 1 84 ? 11.018 2.821 5.807 1.00 96.75 84 LEU A O 1
ATOM 682 N N . ASN A 1 85 ? 9.046 2.245 4.897 1.00 96.56 85 ASN A N 1
ATOM 683 C CA . ASN A 1 85 ? 9.582 1.422 3.813 1.00 96.56 85 ASN A CA 1
ATOM 684 C C . ASN A 1 85 ? 9.744 2.183 2.490 1.00 96.56 85 ASN A C 1
ATOM 686 O O . ASN A 1 85 ? 10.035 1.597 1.451 1.00 96.56 85 ASN A O 1
ATOM 690 N N . SER A 1 86 ? 9.576 3.501 2.506 1.00 94.38 86 SER A N 1
ATOM 691 C CA . SER A 1 86 ? 9.491 4.324 1.299 1.00 94.38 86 SER A CA 1
ATOM 692 C C . SER A 1 86 ? 10.678 4.182 0.346 1.00 94.38 86 SER A C 1
ATOM 694 O O . SER A 1 86 ? 10.493 4.228 -0.870 1.00 94.38 86 SER A O 1
ATOM 696 N N . LYS A 1 87 ? 11.894 4.005 0.877 1.00 93.94 87 LYS A N 1
ATOM 697 C CA . LYS A 1 87 ? 13.109 3.836 0.070 1.00 93.94 87 LYS A CA 1
ATOM 698 C C . LYS A 1 87 ? 13.065 2.540 -0.742 1.00 93.94 87 LYS A C 1
ATOM 700 O O . LYS A 1 87 ? 13.215 2.599 -1.958 1.00 93.94 87 LYS A O 1
ATOM 705 N N . ILE A 1 88 ? 12.817 1.408 -0.083 1.00 93.69 88 ILE A N 1
ATOM 706 C CA . ILE A 1 88 ? 12.793 0.098 -0.740 1.00 93.69 88 ILE A CA 1
ATOM 707 C C . ILE A 1 88 ? 11.559 -0.071 -1.633 1.00 93.69 88 ILE A C 1
ATOM 709 O O . ILE A 1 88 ? 11.657 -0.637 -2.713 1.00 93.69 88 ILE A O 1
ATOM 713 N N . ILE A 1 89 ? 10.419 0.520 -1.254 1.00 93.62 89 ILE A N 1
ATOM 714 C CA . ILE A 1 89 ? 9.228 0.580 -2.112 1.00 93.62 89 ILE A CA 1
ATOM 715 C C . ILE A 1 89 ? 9.539 1.340 -3.404 1.00 93.62 89 ILE A C 1
ATOM 717 O O . ILE A 1 89 ? 9.242 0.840 -4.482 1.00 93.62 89 ILE A O 1
ATOM 721 N N . LYS A 1 90 ? 10.168 2.521 -3.319 1.00 91.62 90 LYS A N 1
ATOM 722 C CA . LYS A 1 90 ? 10.574 3.299 -4.503 1.00 91.62 90 LYS A CA 1
ATOM 723 C C . LYS A 1 90 ? 11.573 2.549 -5.376 1.00 91.62 90 LYS A C 1
ATOM 725 O O . LYS A 1 90 ? 11.542 2.698 -6.593 1.00 91.62 90 LYS A O 1
ATOM 730 N N . GLU A 1 91 ? 12.481 1.799 -4.763 1.00 91.44 91 GLU A N 1
ATOM 731 C CA . GLU A 1 91 ? 13.456 0.991 -5.486 1.00 91.44 91 GLU A CA 1
ATOM 732 C C . GLU A 1 91 ? 12.778 -0.151 -6.242 1.00 91.44 91 GLU A C 1
ATOM 734 O O . GLU A 1 91 ? 12.931 -0.233 -7.458 1.00 91.44 91 GLU A O 1
ATOM 739 N N . TYR A 1 92 ? 11.941 -0.936 -5.562 1.00 90.94 92 TYR A N 1
ATOM 740 C CA . TYR A 1 92 ? 11.147 -1.994 -6.181 1.00 90.94 92 TYR A CA 1
ATOM 741 C C . TYR A 1 92 ? 10.224 -1.450 -7.271 1.00 90.94 92 TYR A C 1
ATOM 743 O O . TYR A 1 92 ? 10.146 -2.008 -8.354 1.00 90.94 92 TYR A O 1
ATOM 751 N N . GLN A 1 93 ? 9.576 -0.305 -7.049 1.00 89.38 93 GLN A N 1
ATOM 752 C CA . GLN A 1 93 ? 8.705 0.310 -8.050 1.00 89.38 93 GLN A CA 1
ATOM 753 C C . GLN A 1 93 ? 9.445 0.680 -9.344 1.00 89.38 93 GLN A C 1
ATOM 755 O O . GLN A 1 93 ? 8.862 0.583 -10.421 1.00 89.38 93 GLN A O 1
ATOM 760 N N . LYS A 1 94 ? 10.722 1.074 -9.242 1.00 87.50 94 LYS A N 1
ATOM 761 C CA . LYS A 1 94 ? 11.574 1.421 -10.390 1.00 87.50 94 LYS A CA 1
ATOM 762 C C . LYS A 1 94 ? 12.214 0.207 -11.051 1.00 87.50 94 LYS A C 1
ATOM 764 O O . LYS A 1 94 ? 12.350 0.196 -12.266 1.00 87.50 94 LYS A O 1
ATOM 769 N N . ARG A 1 95 ? 12.666 -0.753 -10.243 1.00 82.25 95 ARG A N 1
ATOM 770 C CA . ARG A 1 95 ? 13.506 -1.871 -10.684 1.00 82.25 95 ARG A CA 1
ATOM 771 C C . ARG A 1 95 ? 12.731 -3.159 -10.903 1.00 82.25 95 ARG A C 1
ATOM 773 O O . ARG A 1 95 ? 13.251 -3.983 -11.624 1.00 82.25 95 ARG A O 1
ATOM 780 N N . GLY A 1 96 ? 11.533 -3.310 -10.331 1.00 68.12 96 GLY A N 1
ATOM 781 C CA . GLY A 1 96 ? 10.637 -4.479 -10.366 1.00 68.12 96 GLY A CA 1
ATOM 782 C C . GLY A 1 96 ? 11.250 -5.754 -10.917 1.00 68.12 96 GLY A C 1
ATOM 783 O O . GLY A 1 96 ? 11.853 -6.506 -10.171 1.00 68.12 96 GLY A O 1
ATOM 784 N N . VAL A 1 97 ? 11.177 -5.891 -12.243 1.00 67.12 97 VAL A N 1
ATOM 785 C CA . VAL A 1 97 ? 11.639 -7.041 -13.041 1.00 67.12 97 VAL A CA 1
ATOM 786 C C . VAL A 1 97 ? 13.112 -7.437 -12.832 1.00 67.12 97 VAL A C 1
ATOM 788 O O . VAL A 1 97 ? 13.512 -8.551 -13.149 1.00 67.12 97 VAL A O 1
ATOM 791 N N . GLU A 1 98 ? 13.938 -6.519 -12.341 1.00 78.56 98 GLU A N 1
ATOM 792 C CA . GLU A 1 98 ? 15.365 -6.682 -12.049 1.00 78.56 98 GLU A CA 1
ATOM 793 C C . GLU A 1 98 ? 15.658 -6.889 -10.552 1.00 78.56 98 GLU A C 1
ATOM 795 O O . GLU A 1 98 ? 16.809 -7.136 -10.187 1.00 78.56 98 GLU A O 1
ATOM 800 N N . MET A 1 99 ? 14.663 -6.722 -9.674 1.00 80.50 99 MET A N 1
ATOM 801 C CA . MET A 1 99 ? 14.800 -6.894 -8.228 1.00 80.50 99 MET A CA 1
ATOM 802 C C . MET A 1 99 ? 14.187 -8.229 -7.814 1.00 80.50 99 MET A C 1
ATOM 804 O O . MET A 1 99 ? 13.005 -8.475 -8.041 1.00 80.50 99 MET A O 1
ATOM 808 N N . ASP A 1 100 ? 14.971 -9.084 -7.156 1.00 82.88 100 ASP A N 1
ATOM 809 C CA . ASP A 1 100 ? 14.431 -10.327 -6.614 1.00 82.88 100 ASP A CA 1
ATOM 810 C C . ASP A 1 100 ? 13.327 -10.016 -5.590 1.00 82.88 100 ASP A C 1
ATOM 812 O O . ASP A 1 100 ? 13.492 -9.193 -4.682 1.00 82.88 100 ASP A O 1
ATOM 816 N N . ILE A 1 101 ? 12.174 -10.675 -5.729 1.00 84.19 101 ILE A N 1
ATOM 817 C CA . ILE A 1 101 ? 11.037 -10.418 -4.844 1.00 84.19 101 ILE A CA 1
ATOM 818 C C . ILE A 1 101 ? 11.362 -10.760 -3.384 1.00 84.19 101 ILE A C 1
ATOM 820 O O . ILE A 1 101 ? 10.839 -10.107 -2.487 1.00 84.19 101 ILE A O 1
ATOM 824 N N . ASN A 1 102 ? 12.231 -11.736 -3.109 1.00 86.88 102 ASN A N 1
ATOM 825 C CA . ASN A 1 102 ? 12.636 -12.053 -1.741 1.00 86.88 102 ASN A CA 1
ATOM 826 C C . ASN A 1 102 ? 13.564 -10.975 -1.184 1.00 86.88 102 ASN A C 1
ATOM 828 O O . ASN A 1 102 ? 13.344 -10.556 -0.054 1.00 86.88 102 ASN A O 1
ATOM 832 N N . GLU A 1 103 ? 14.510 -10.457 -1.977 1.00 88.62 103 GLU A N 1
ATOM 833 C CA . GLU A 1 103 ? 15.330 -9.297 -1.585 1.00 88.62 103 GLU A CA 1
ATOM 834 C C . GLU A 1 103 ? 14.437 -8.105 -1.204 1.00 88.62 103 GLU A C 1
ATOM 836 O O . GLU A 1 103 ? 14.622 -7.476 -0.157 1.00 88.62 103 GLU A O 1
ATOM 841 N N . PHE A 1 104 ? 13.406 -7.837 -2.013 1.00 91.50 104 PHE A N 1
ATOM 842 C CA . PHE A 1 104 ? 12.414 -6.812 -1.705 1.00 91.50 104 PHE A CA 1
ATOM 843 C C . PHE A 1 104 ? 11.700 -7.082 -0.376 1.00 91.50 104 PHE A C 1
ATOM 845 O O . PHE A 1 104 ? 11.616 -6.192 0.470 1.00 91.50 104 PHE A O 1
ATOM 852 N N . LEU A 1 105 ? 11.185 -8.299 -0.177 1.00 91.62 105 LEU A N 1
ATOM 853 C CA . LEU A 1 105 ? 10.416 -8.652 1.017 1.00 91.62 105 LEU A CA 1
ATOM 854 C C . LEU A 1 105 ? 11.270 -8.671 2.295 1.00 91.62 105 LEU A C 1
ATOM 856 O O . LEU A 1 105 ? 10.766 -8.304 3.358 1.00 91.62 105 LEU A O 1
ATOM 860 N N . GLU A 1 106 ? 12.537 -9.075 2.206 1.00 92.25 106 GLU A N 1
ATOM 861 C CA . GLU A 1 106 ? 13.481 -9.127 3.328 1.00 92.25 106 GLU A CA 1
ATOM 862 C C . GLU A 1 106 ? 13.931 -7.738 3.787 1.00 92.25 106 GLU A C 1
ATOM 864 O O . GLU A 1 106 ? 14.162 -7.529 4.979 1.00 92.25 106 GLU A O 1
ATOM 869 N N . GLY A 1 107 ? 13.999 -6.763 2.877 1.00 92.31 107 GLY A N 1
ATOM 870 C CA . GLY A 1 107 ? 14.337 -5.384 3.227 1.00 92.31 107 GLY A CA 1
ATOM 871 C C . GLY A 1 107 ? 13.178 -4.574 3.829 1.00 92.31 107 GLY A C 1
ATOM 872 O O . GLY A 1 107 ? 13.377 -3.422 4.225 1.00 92.31 107 GLY A O 1
ATOM 873 N N . LEU A 1 108 ? 11.969 -5.143 3.918 1.00 95.69 108 LEU A N 1
ATOM 874 C CA . LEU A 1 108 ? 10.816 -4.486 4.533 1.00 95.69 108 LEU A CA 1
ATOM 875 C C . LEU A 1 108 ? 10.858 -4.570 6.063 1.00 95.69 108 LEU A C 1
ATOM 877 O O . LEU A 1 108 ? 11.004 -5.628 6.671 1.00 95.69 108 LEU A O 1
ATOM 881 N N . SER A 1 109 ? 10.610 -3.433 6.701 1.00 96.50 109 SER A N 1
ATOM 882 C CA . SER A 1 109 ? 10.412 -3.303 8.140 1.00 96.50 109 SER A CA 1
ATOM 883 C C . SER A 1 109 ? 8.929 -3.306 8.508 1.00 96.50 109 SER A C 1
ATOM 885 O O . SER A 1 109 ? 8.084 -2.749 7.799 1.00 96.50 109 SER A O 1
ATOM 887 N N . LYS A 1 110 ? 8.602 -3.895 9.662 1.00 95.69 110 LYS A N 1
ATOM 888 C CA . LYS A 1 110 ? 7.230 -3.928 10.195 1.00 95.69 110 LYS A CA 1
ATOM 889 C C . LYS A 1 110 ? 6.944 -2.694 11.042 1.00 95.69 110 LYS A C 1
ATOM 891 O O . LYS A 1 110 ? 7.855 -2.115 11.632 1.00 95.69 110 LYS A O 1
ATOM 896 N N . VAL A 1 111 ? 5.671 -2.336 11.172 1.00 94.31 111 VAL A N 1
ATOM 897 C CA . VAL A 1 111 ? 5.219 -1.367 12.178 1.00 94.31 111 VAL A CA 1
ATOM 898 C C . VAL A 1 111 ? 4.577 -2.084 13.362 1.00 94.31 111 VAL A C 1
ATOM 900 O O . VAL A 1 111 ? 3.971 -3.138 13.201 1.00 94.31 111 VAL A O 1
ATOM 903 N N . SER A 1 112 ? 4.679 -1.483 14.548 1.00 89.31 112 SER A N 1
ATOM 904 C CA . SER A 1 112 ? 3.860 -1.860 15.704 1.00 89.31 112 SER A CA 1
ATOM 905 C C . SER A 1 112 ? 2.640 -0.945 15.775 1.00 89.31 112 SER A C 1
ATOM 907 O O . SER A 1 112 ? 2.782 0.278 15.911 1.00 89.31 112 SER A O 1
ATOM 909 N N . CYS A 1 113 ? 1.474 -1.572 15.645 1.00 79.56 113 CYS A N 1
ATOM 910 C CA . CYS A 1 113 ? 0.137 -1.018 15.492 1.00 79.56 113 CYS A CA 1
ATOM 911 C C . CYS A 1 113 ? -0.884 -1.988 16.121 1.00 79.56 113 CYS A C 1
ATOM 913 O O . CYS A 1 113 ? -1.904 -1.498 16.664 1.00 79.56 113 CYS A O 1
#

pLDDT: mean 82.91, std 15.26, range [39.97, 96.94]

Foldseek 3Di:
DPVVVPPPPPDPFFKDWDDCVQAVQAQKIWIFTADDDTWIWIALGGVDRDPVGIWTQDPPVRDIGDDRNDDPVSSVSVNVQCVQCVVLSVVCNHCVVPDDSVNSSVSGHYDND

Secondary structure (DSSP, 8-state):
--SSGGGG------EEEE-HHHH--TT--EEEE-SSS--EEEESSTT---SSSEEEE-TTT--EES---S-HHHHHHHHHHHHHTHHHHHHHHHHGGGS-HHHHHHTPPPPP-

Radius of gyration: 14.49 Å; chains: 1; bounding box: 29×25×52 Å

Sequence (113 aa):
MIKDLLKQFEPLNEMATIGEKITGIKNIKINITAGDHPRIKISNIYNTFSKIDNFQIQYPTYEIDGVVKISNKELKCVEKWISLNSKIIKEYQKRGVEMDINEFLEGLSKVSC